Protein AF-A0A1H4ZGC0-F1 (afdb_monomer)

Secondary structure (DSSP, 8-state):
---------S-TTSSPP-----SS----HHHHHHHHHHHHHHHHHHHHHHHH--

pLDDT: mean 73.83, std 13.07, range [43.81, 93.06]

Structure (mmCIF, N/CA/C/O backbone):
data_AF-A0A1H4ZGC0-F1
#
_entry.id   AF-A0A1H4ZGC0-F1
#
loop_
_atom_site.group_PDB
_atom_site.id
_atom_site.type_symbol
_atom_site.label_atom_id
_atom_site.label_alt_id
_atom_site.label_comp_id
_atom_site.label_asym_id
_atom_site.label_entity_id
_atom_site.label_seq_id
_atom_site.pdbx_PDB_ins_code
_atom_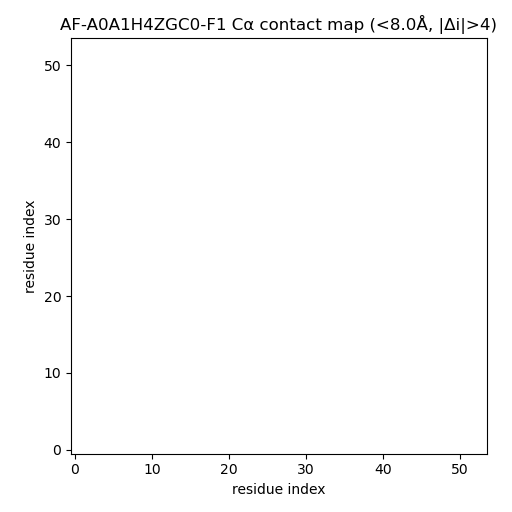site.Cartn_x
_atom_site.Cartn_y
_atom_site.Cartn_z
_atom_site.occupancy
_atom_site.B_iso_or_equiv
_atom_site.auth_seq_id
_atom_site.auth_comp_id
_atom_site.auth_asym_id
_atom_site.auth_atom_id
_atom_site.pdbx_PDB_model_num
ATOM 1 N N . MET A 1 1 ? -23.728 -16.801 29.990 1.00 43.81 1 MET A N 1
ATOM 2 C CA . MET A 1 1 ? -23.593 -15.933 28.800 1.00 43.81 1 MET A CA 1
ATOM 3 C C . MET A 1 1 ? -24.973 -15.384 28.496 1.00 43.81 1 MET A C 1
ATOM 5 O O . MET A 1 1 ? -25.852 -16.150 28.127 1.00 43.81 1 MET A O 1
ATOM 9 N N . ARG A 1 2 ? -25.219 -14.114 28.826 1.00 48.53 2 ARG A N 1
ATOM 10 C CA . ARG A 1 2 ? -26.537 -13.490 28.691 1.00 48.53 2 ARG A CA 1
ATOM 11 C C . ARG A 1 2 ? -26.639 -13.005 27.246 1.00 48.53 2 ARG A C 1
ATOM 13 O O . ARG A 1 2 ? -25.991 -12.031 26.889 1.00 48.53 2 ARG A O 1
ATOM 20 N N . SER A 1 3 ? -27.344 -13.749 26.398 1.00 52.16 3 SER A N 1
ATOM 21 C CA . SER A 1 3 ? -27.592 -13.330 25.018 1.00 52.16 3 SER A CA 1
ATOM 22 C C . SER A 1 3 ? -28.447 -12.069 25.063 1.00 52.16 3 SER A C 1
ATOM 24 O O . SER A 1 3 ? -29.603 -12.122 25.482 1.00 52.16 3 SER A O 1
ATOM 26 N N . HIS A 1 4 ? -27.856 -10.933 24.701 1.00 56.53 4 HIS A N 1
ATOM 27 C CA . HIS A 1 4 ? -28.540 -9.651 24.582 1.00 56.53 4 HIS A CA 1
ATOM 28 C C . HIS A 1 4 ? -29.556 -9.728 23.437 1.00 56.53 4 HIS A C 1
ATOM 30 O O . HIS A 1 4 ? -29.267 -9.371 22.302 1.00 56.53 4 HIS A O 1
ATOM 36 N N . SER A 1 5 ? -30.747 -10.242 23.729 1.00 60.78 5 SER A N 1
ATOM 37 C CA . SER A 1 5 ? -31.925 -10.054 22.887 1.00 60.78 5 SER A CA 1
ATOM 38 C C . SER A 1 5 ? -32.797 -8.980 23.527 1.00 60.78 5 SER A C 1
ATOM 40 O O . SER A 1 5 ? -33.950 -9.224 23.877 1.00 60.78 5 SER A O 1
ATOM 42 N N . GLU A 1 6 ? -32.224 -7.795 23.738 1.00 59.78 6 GLU A N 1
ATOM 43 C CA . GLU A 1 6 ? -33.027 -6.606 23.995 1.00 59.78 6 GLU A CA 1
ATOM 44 C C . GLU A 1 6 ? -33.705 -6.244 22.676 1.00 59.78 6 GLU A C 1
ATOM 46 O O . GLU A 1 6 ? -33.070 -5.942 21.666 1.00 59.78 6 GLU A O 1
ATOM 51 N N . THR A 1 7 ? -35.024 -6.388 22.669 1.00 61.41 7 THR A N 1
ATOM 52 C CA . THR A 1 7 ? -35.924 -5.940 21.613 1.00 61.41 7 THR A CA 1
ATOM 53 C C . THR A 1 7 ? -35.600 -4.489 21.268 1.00 61.41 7 THR A C 1
ATOM 55 O O . THR A 1 7 ? -35.950 -3.579 22.019 1.00 61.41 7 THR A O 1
ATOM 58 N N . ARG A 1 8 ? -34.886 -4.274 20.159 1.00 60.88 8 ARG A N 1
ATOM 59 C CA . ARG A 1 8 ? -34.432 -2.954 19.713 1.00 60.88 8 ARG A CA 1
ATOM 60 C C . ARG A 1 8 ? -35.614 -2.165 19.149 1.00 60.88 8 ARG A C 1
ATOM 62 O O . ARG A 1 8 ? -35.807 -2.085 17.940 1.00 60.88 8 ARG A O 1
ATOM 69 N N . THR A 1 9 ? -36.439 -1.623 20.036 1.00 63.84 9 THR A N 1
ATOM 70 C CA . THR A 1 9 ? -37.454 -0.617 19.710 1.00 63.84 9 THR A CA 1
ATOM 71 C C . THR A 1 9 ? -36.725 0.711 19.511 1.00 63.84 9 THR A C 1
ATOM 73 O O . THR A 1 9 ? -36.618 1.508 20.434 1.00 63.84 9 THR A O 1
ATOM 76 N N . GLY A 1 10 ? -36.120 0.906 18.340 1.00 73.62 10 GLY A N 1
ATOM 77 C CA . GLY A 1 10 ? -35.312 2.090 18.045 1.00 73.62 10 GLY A CA 1
ATOM 78 C C . GLY A 1 10 ? -34.530 1.951 16.744 1.00 73.62 10 GLY A C 1
ATOM 79 O O . GLY A 1 10 ? -34.321 0.845 16.236 1.00 73.62 10 GLY A O 1
ATOM 80 N N . ASN A 1 11 ? -34.117 3.079 16.180 1.00 71.69 11 ASN A N 1
ATOM 81 C CA . ASN A 1 11 ? -33.286 3.112 14.990 1.00 71.69 11 ASN A CA 1
ATOM 82 C C . ASN A 1 11 ? -31.885 2.573 15.325 1.00 71.69 11 ASN A C 1
ATOM 84 O O . ASN A 1 11 ? -31.331 2.815 16.396 1.00 71.69 11 ASN A O 1
ATOM 88 N N . ARG A 1 12 ? -31.279 1.843 14.377 1.00 69.50 12 ARG A N 1
ATOM 89 C CA . ARG A 1 12 ? -29.956 1.251 14.585 1.00 69.50 12 ARG A CA 1
ATOM 90 C C . ARG A 1 12 ? -28.817 2.257 14.788 1.00 69.50 12 ARG A C 1
ATOM 92 O O . ARG A 1 12 ? -27.733 1.860 15.211 1.00 69.50 12 ARG A O 1
ATOM 99 N N . TYR A 1 13 ? -29.074 3.522 14.493 1.00 70.12 13 TYR A N 1
ATOM 100 C CA . TYR A 1 13 ? -28.144 4.633 14.651 1.00 70.12 13 TYR A CA 1
ATOM 101 C C . TYR A 1 13 ? -28.451 5.507 15.878 1.00 70.12 13 TYR A C 1
ATOM 103 O O . TYR A 1 13 ? -27.810 6.538 16.041 1.00 70.12 13 TYR A O 1
ATOM 111 N N . ASP A 1 14 ? -29.415 5.121 16.726 1.00 77.50 14 ASP A N 1
ATOM 112 C CA . ASP A 1 14 ? -29.670 5.810 18.005 1.00 77.50 14 ASP A CA 1
ATOM 113 C C . ASP A 1 14 ? -28.597 5.463 19.053 1.00 77.50 14 ASP A C 1
ATOM 115 O O . ASP A 1 14 ? -28.410 6.177 20.037 1.00 77.50 14 ASP A O 1
ATOM 119 N N . GLU A 1 15 ? -27.867 4.367 18.831 1.00 79.31 15 GLU A N 1
ATOM 120 C CA . GLU A 1 15 ? -26.659 4.055 19.588 1.00 79.31 15 GLU A CA 1
ATOM 121 C C . GLU A 1 15 ? -25.515 5.001 19.191 1.00 79.31 15 GLU A C 1
ATOM 123 O O . GLU A 1 15 ? -25.354 5.301 18.003 1.00 79.31 15 GLU A O 1
ATOM 128 N N . PRO A 1 16 ? -24.687 5.446 20.157 1.00 80.44 16 PRO A N 1
ATOM 129 C CA . PRO A 1 16 ? -23.537 6.293 19.874 1.00 80.44 16 PRO A CA 1
ATOM 130 C C . PRO A 1 16 ? -22.641 5.676 18.798 1.00 80.44 16 PRO A C 1
ATOM 132 O O . PRO A 1 16 ? -22.266 4.505 18.883 1.00 80.44 16 PRO A O 1
ATOM 135 N N . MET A 1 17 ? -22.269 6.475 17.796 1.00 82.50 17 MET A N 1
ATOM 136 C CA . MET A 1 17 ? -21.307 6.050 16.782 1.00 82.50 17 MET A CA 1
ATOM 137 C C . MET A 1 17 ? -19.978 5.685 17.451 1.00 82.50 17 MET A C 1
ATOM 139 O O . MET A 1 17 ? -19.332 6.529 18.069 1.00 82.50 17 MET A O 1
ATOM 143 N N . VAL A 1 18 ? -19.553 4.430 17.307 1.00 79.69 18 VAL A N 1
ATOM 144 C CA . VAL A 1 18 ? -18.252 3.972 17.801 1.00 79.69 18 VAL A CA 1
ATOM 145 C C . VAL A 1 18 ? -17.167 4.483 16.856 1.00 79.69 18 VAL A C 1
ATOM 147 O O . VAL A 1 18 ? -17.026 3.988 15.736 1.00 79.69 18 VAL A O 1
ATOM 150 N N . SER A 1 19 ? -16.386 5.469 17.297 1.00 77.31 19 SER A N 1
ATOM 151 C CA . SER A 1 19 ? -15.173 5.886 16.595 1.00 77.31 19 SER A CA 1
ATOM 152 C C . SER A 1 19 ? -14.105 4.805 16.757 1.00 77.31 19 SER A C 1
ATOM 154 O O . SER A 1 19 ? -13.609 4.592 17.862 1.00 77.31 19 SER A O 1
ATOM 156 N N . HIS A 1 20 ? -13.756 4.114 15.674 1.00 79.56 20 HIS A N 1
ATOM 157 C CA . HIS A 1 20 ? -12.568 3.263 15.668 1.00 79.56 20 HIS A CA 1
ATOM 158 C C . HIS A 1 20 ? -11.334 4.149 15.509 1.00 79.56 20 HIS A C 1
ATOM 160 O O . HIS A 1 20 ? -11.183 4.817 14.485 1.00 79.56 20 HIS A O 1
ATOM 166 N N . ASP A 1 21 ? -10.472 4.158 16.523 1.00 75.38 21 ASP A N 1
ATOM 167 C CA . ASP A 1 21 ? -9.153 4.767 16.415 1.00 75.38 21 ASP A CA 1
ATOM 168 C C . ASP A 1 21 ? -8.250 3.841 15.593 1.00 75.38 21 ASP A C 1
ATOM 170 O O . ASP A 1 21 ? -7.806 2.793 16.056 1.00 75.38 21 ASP A O 1
ATOM 174 N N . VAL A 1 22 ? -8.041 4.208 14.330 1.00 68.81 22 VAL A N 1
ATOM 175 C CA . VAL A 1 22 ? -7.195 3.470 13.382 1.00 68.81 22 VAL A CA 1
ATOM 176 C C . VAL A 1 22 ? -5.724 3.898 13.457 1.00 68.81 22 VAL A C 1
ATOM 178 O O . VAL A 1 22 ? -4.9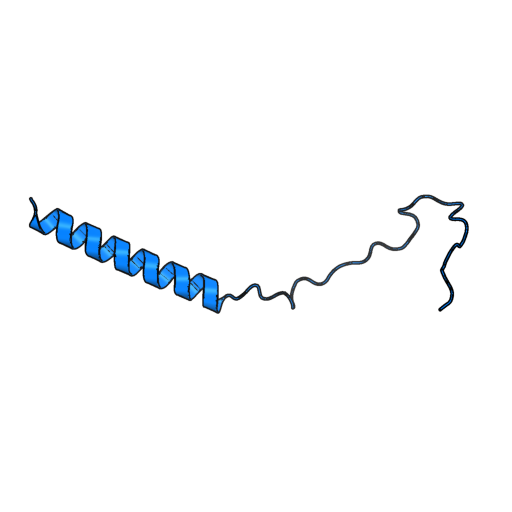29 3.468 12.628 1.00 68.81 22 VAL A O 1
ATOM 181 N N . SER A 1 23 ? -5.340 4.736 14.429 1.00 66.88 23 SER A N 1
ATOM 182 C CA . SER A 1 23 ? -3.946 5.159 14.621 1.00 66.88 23 SER A CA 1
ATOM 183 C C . SER A 1 23 ? -3.034 3.996 15.031 1.00 66.88 23 SER A C 1
ATOM 185 O O . SER A 1 23 ? -1.883 3.929 14.601 1.00 66.88 23 SER A O 1
ATOM 187 N N . GLU A 1 24 ? -3.553 3.057 15.826 1.00 64.25 24 GLU A N 1
ATOM 188 C CA . GLU A 1 24 ? -2.803 1.886 16.308 1.00 64.25 24 GLU A CA 1
ATOM 189 C C . GLU A 1 24 ? -2.726 0.756 15.266 1.00 64.25 24 GLU A C 1
ATOM 191 O O . GLU A 1 24 ? -1.843 -0.103 15.335 1.00 64.25 24 GLU A O 1
ATOM 196 N N . GLU A 1 25 ? -3.585 0.790 14.242 1.00 62.75 25 GLU A N 1
ATOM 197 C CA . GLU A 1 25 ? -3.512 -0.083 13.067 1.00 62.75 25 GLU A CA 1
ATOM 198 C C . GLU A 1 25 ? -2.398 0.414 12.140 1.00 62.75 25 GLU A C 1
ATOM 200 O O . GLU A 1 25 ? -2.635 0.874 11.026 1.00 62.75 25 GLU A O 1
ATOM 205 N N . THR A 1 26 ? -1.150 0.352 12.608 1.00 61.78 26 THR A N 1
ATOM 206 C CA . THR A 1 26 ? 0.018 0.561 11.750 1.00 61.78 26 THR A CA 1
ATOM 207 C C . THR A 1 26 ? 0.065 -0.591 10.747 1.00 61.78 26 THR A C 1
ATOM 209 O O . THR A 1 26 ? 0.471 -1.702 11.103 1.00 61.78 26 THR A O 1
ATOM 212 N N . PRO A 1 27 ? -0.335 -0.398 9.474 1.00 61.12 27 PRO A N 1
ATOM 213 C CA . PRO A 1 27 ? -0.399 -1.490 8.529 1.00 61.12 27 PRO A CA 1
ATOM 214 C C . PRO A 1 27 ? 1.024 -1.718 8.044 1.00 61.12 27 PRO A C 1
ATOM 216 O O . PRO A 1 27 ? 1.422 -1.237 6.989 1.00 61.12 27 PRO A O 1
ATOM 219 N N . SER A 1 28 ? 1.821 -2.444 8.829 1.00 61.09 28 SER A N 1
ATOM 220 C CA . SER A 1 28 ? 3.077 -3.054 8.402 1.00 61.09 28 SER A CA 1
ATOM 221 C C . SER A 1 28 ? 3.936 -2.143 7.514 1.00 61.09 28 SER A C 1
ATOM 223 O O . SER A 1 28 ? 4.312 -2.511 6.402 1.00 61.09 28 SER A O 1
ATOM 225 N N . THR A 1 29 ? 4.211 -0.916 7.953 1.00 60.38 29 THR A N 1
ATOM 226 C CA . THR A 1 29 ? 4.972 0.074 7.172 1.00 60.38 29 THR A CA 1
ATOM 227 C C . THR A 1 29 ? 6.310 -0.509 6.701 1.00 60.38 29 THR A C 1
ATOM 229 O O . THR A 1 29 ? 6.770 -0.250 5.593 1.00 60.38 29 THR A O 1
ATOM 232 N N . THR A 1 30 ? 6.879 -1.410 7.503 1.00 62.09 30 THR A N 1
ATOM 233 C CA . THR A 1 30 ? 8.033 -2.252 7.172 1.00 62.09 30 THR A CA 1
ATOM 234 C C . THR A 1 30 ? 7.801 -3.185 5.976 1.00 62.09 30 THR A C 1
ATOM 236 O O . THR A 1 30 ? 8.674 -3.284 5.118 1.00 62.09 30 THR A O 1
ATOM 239 N N . LEU A 1 31 ? 6.639 -3.838 5.856 1.00 65.38 31 LEU A N 1
ATOM 240 C CA . LEU A 1 31 ? 6.288 -4.678 4.702 1.00 65.38 31 LEU A CA 1
ATOM 241 C C . LEU A 1 31 ? 6.072 -3.853 3.430 1.00 65.38 31 LEU A C 1
ATOM 243 O O . LEU A 1 31 ? 6.455 -4.299 2.347 1.00 65.38 31 LEU A O 1
ATOM 247 N N . LEU A 1 32 ? 5.489 -2.656 3.543 1.00 69.56 32 LEU A N 1
ATOM 248 C CA . LEU A 1 32 ? 5.321 -1.752 2.401 1.00 69.56 32 LEU A CA 1
ATOM 249 C C . LEU A 1 32 ? 6.679 -1.282 1.866 1.00 69.56 32 LEU A C 1
ATOM 251 O O . LEU A 1 32 ? 6.921 -1.348 0.661 1.00 69.56 32 LEU A O 1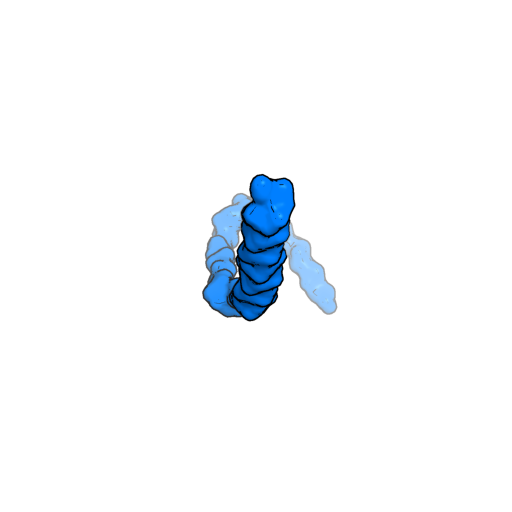
ATOM 255 N N . VAL A 1 33 ? 7.592 -0.894 2.761 1.00 75.38 33 VAL A N 1
ATOM 256 C CA . VAL A 1 33 ? 8.959 -0.494 2.395 1.00 75.38 33 VAL A CA 1
ATOM 257 C C . VAL A 1 33 ? 9.747 -1.671 1.818 1.00 75.38 33 VAL A C 1
ATOM 259 O O . VAL A 1 33 ? 10.436 -1.501 0.815 1.00 75.38 33 VAL A O 1
ATOM 262 N N . ALA A 1 34 ? 9.616 -2.875 2.386 1.00 77.19 34 ALA A N 1
ATOM 263 C CA . ALA A 1 34 ? 10.288 -4.068 1.871 1.00 77.19 34 ALA A CA 1
ATOM 264 C C . ALA A 1 34 ? 9.843 -4.414 0.440 1.00 77.19 34 ALA A C 1
ATOM 266 O O . ALA A 1 34 ? 10.684 -4.700 -0.412 1.00 77.19 34 ALA A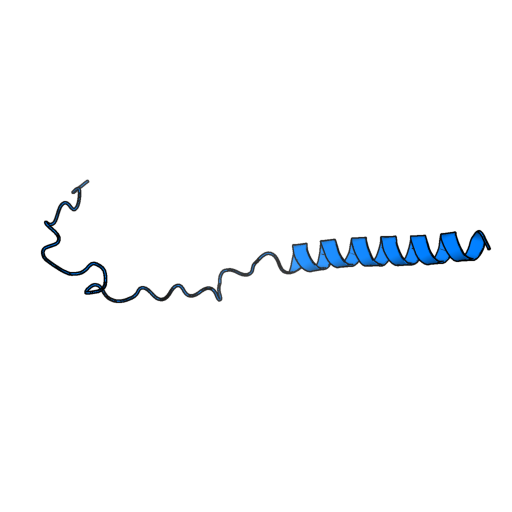 O 1
ATOM 267 N N . ARG A 1 35 ? 8.535 -4.343 0.152 1.00 79.25 35 ARG A N 1
ATOM 268 C CA . ARG A 1 35 ? 8.003 -4.559 -1.204 1.0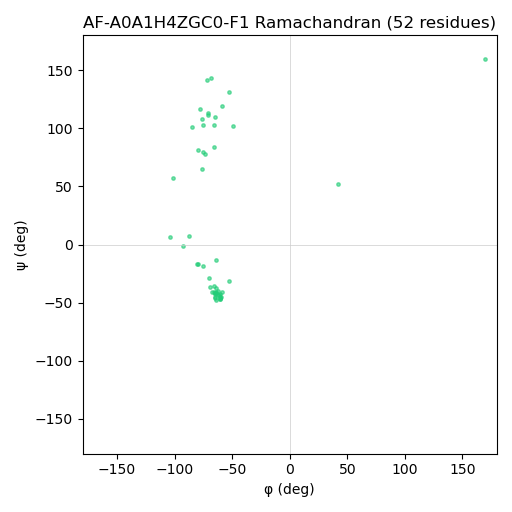0 79.25 35 ARG A CA 1
ATOM 269 C C . ARG A 1 35 ? 8.500 -3.495 -2.180 1.00 79.25 35 ARG A C 1
ATOM 271 O O . ARG A 1 35 ? 9.034 -3.844 -3.228 1.00 79.25 35 ARG A O 1
ATOM 278 N N . LEU A 1 36 ? 8.425 -2.220 -1.790 1.00 89.31 36 LEU A N 1
ATOM 279 C CA . LEU A 1 36 ? 8.917 -1.111 -2.607 1.00 89.31 36 LEU A CA 1
ATOM 280 C C . LEU A 1 36 ? 10.418 -1.241 -2.916 1.00 89.31 36 LEU A C 1
ATOM 282 O O . LEU A 1 36 ? 10.836 -1.000 -4.045 1.00 89.31 36 LEU A O 1
ATOM 286 N N . HIS A 1 37 ? 11.230 -1.655 -1.939 1.00 90.44 37 HIS A N 1
ATOM 287 C CA . HIS A 1 37 ? 12.667 -1.855 -2.132 1.00 90.44 37 HIS A CA 1
ATOM 288 C C . HIS A 1 37 ? 12.962 -2.918 -3.204 1.00 90.44 37 HIS A C 1
ATOM 290 O O . HIS A 1 37 ? 13.769 -2.681 -4.102 1.00 90.44 37 HIS A O 1
ATOM 296 N N . VAL A 1 38 ? 12.272 -4.063 -3.152 1.00 91.06 38 VAL A N 1
ATOM 297 C CA . VAL A 1 38 ? 12.438 -5.150 -4.133 1.00 91.06 38 VAL A CA 1
ATOM 298 C C . VAL A 1 38 ? 11.998 -4.715 -5.532 1.00 91.06 38 VAL A C 1
ATOM 300 O O . VAL A 1 38 ? 12.700 -5.005 -6.505 1.00 91.06 38 VAL A O 1
ATOM 303 N N . ASP A 1 39 ? 10.880 -3.996 -5.640 1.00 91.38 39 ASP A N 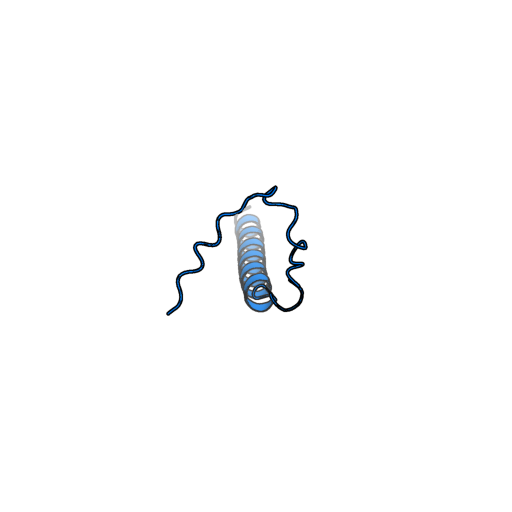1
ATOM 304 C CA . ASP A 1 39 ? 10.365 -3.518 -6.926 1.00 91.38 39 ASP A CA 1
ATOM 305 C C . ASP A 1 39 ? 11.314 -2.505 -7.580 1.00 91.38 39 ASP A C 1
ATOM 307 O O . ASP A 1 39 ? 11.621 -2.623 -8.769 1.00 91.38 39 ASP A O 1
ATOM 311 N N . LEU A 1 40 ? 11.862 -1.564 -6.802 1.00 92.62 40 LEU A N 1
ATOM 312 C CA . LEU A 1 40 ? 12.852 -0.601 -7.294 1.00 92.62 40 LEU A CA 1
ATOM 313 C C . LEU A 1 40 ? 14.151 -1.284 -7.735 1.00 92.62 40 LEU A C 1
ATOM 315 O O . LEU A 1 40 ? 14.690 -0.948 -8.792 1.00 92.62 40 LEU A O 1
ATOM 319 N N . CYS A 1 41 ? 14.635 -2.272 -6.976 1.00 93.00 41 CYS A N 1
ATOM 320 C CA . CYS A 1 41 ? 15.802 -3.059 -7.370 1.00 93.00 41 CYS A CA 1
ATOM 321 C C . CYS A 1 41 ? 15.566 -3.808 -8.688 1.00 93.00 41 CYS A C 1
ATOM 323 O O . CYS A 1 41 ? 16.403 -3.741 -9.588 1.00 93.00 41 CYS A O 1
ATOM 325 N N . ARG A 1 42 ? 14.417 -4.480 -8.840 1.00 92.62 42 ARG A N 1
ATOM 326 C CA . ARG A 1 42 ? 14.065 -5.176 -10.088 1.00 92.62 42 ARG A CA 1
ATOM 327 C C . ARG A 1 42 ? 13.975 -4.226 -11.275 1.00 92.62 42 ARG A C 1
ATOM 329 O O . ARG A 1 42 ? 14.509 -4.544 -12.337 1.00 92.62 42 ARG A O 1
ATOM 336 N N . LEU A 1 43 ? 13.324 -3.076 -11.099 1.00 93.06 43 LEU A N 1
ATOM 337 C CA . LEU A 1 43 ? 13.184 -2.071 -12.150 1.00 93.06 43 LEU A CA 1
ATOM 338 C C . LEU A 1 43 ? 14.553 -1.553 -12.604 1.00 93.06 43 LEU A C 1
ATOM 340 O O . LEU A 1 43 ? 14.831 -1.516 -13.801 1.00 93.06 43 LEU A O 1
ATOM 344 N N . ALA A 1 44 ? 15.431 -1.215 -11.658 1.00 92.06 44 ALA A N 1
ATOM 345 C CA . ALA A 1 44 ? 16.784 -0.767 -11.966 1.00 92.06 44 ALA A CA 1
ATOM 346 C C . ALA A 1 44 ? 17.577 -1.833 -12.746 1.00 92.06 44 ALA A C 1
ATOM 348 O O . ALA A 1 44 ? 18.192 -1.517 -13.765 1.00 92.06 44 ALA A O 1
ATOM 349 N N . SER A 1 45 ? 17.516 -3.106 -12.337 1.00 89.69 45 SER A N 1
ATOM 350 C CA . SER A 1 45 ? 18.152 -4.206 -13.076 1.00 89.69 45 SER A CA 1
ATOM 351 C C . SER A 1 45 ? 17.576 -4.388 -14.486 1.00 89.69 45 SER A C 1
ATOM 353 O O . SER A 1 45 ? 18.339 -4.613 -15.428 1.00 89.69 45 SER A O 1
ATOM 355 N N . ALA A 1 46 ? 16.259 -4.256 -14.668 1.00 90.69 46 ALA A N 1
ATOM 356 C CA . ALA A 1 46 ? 15.614 -4.342 -15.980 1.00 90.69 46 ALA A CA 1
ATOM 357 C C . ALA A 1 46 ? 16.057 -3.207 -16.920 1.00 90.69 46 ALA A C 1
ATOM 359 O O . ALA A 1 46 ? 16.347 -3.447 -18.091 1.00 90.69 46 ALA A O 1
ATOM 360 N N . ILE A 1 47 ? 16.184 -1.980 -16.409 1.00 92.88 47 ILE A N 1
ATOM 361 C CA . ILE A 1 47 ? 16.682 -0.836 -17.188 1.00 92.88 47 ILE A CA 1
ATOM 362 C C . ILE A 1 47 ? 18.145 -1.061 -17.594 1.00 92.88 47 ILE A C 1
ATOM 364 O O . ILE A 1 47 ? 18.497 -0.877 -18.760 1.00 92.88 47 ILE A O 1
ATOM 368 N N . CYS A 1 48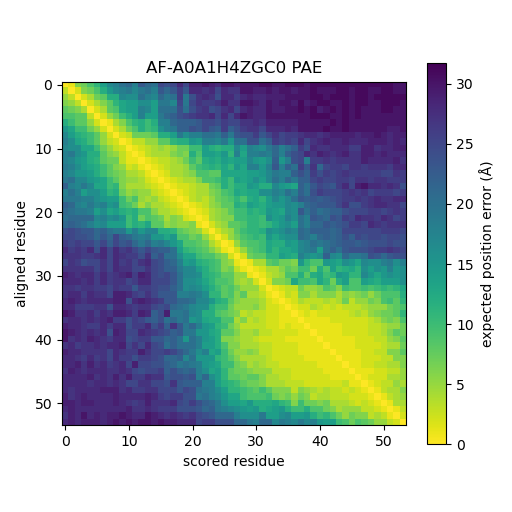 ? 18.995 -1.499 -16.660 1.00 88.31 48 CYS A N 1
ATOM 369 C CA . CYS A 1 48 ? 20.406 -1.777 -16.939 1.00 88.31 48 CYS A CA 1
ATOM 370 C C . CYS A 1 48 ? 20.591 -2.894 -17.978 1.00 88.31 48 CYS A C 1
ATOM 372 O O . CYS A 1 48 ? 21.404 -2.750 -18.888 1.00 88.31 48 CYS A O 1
ATOM 374 N N . THR A 1 49 ? 19.830 -3.986 -17.868 1.00 86.06 49 THR A N 1
ATOM 375 C CA . THR A 1 49 ? 19.878 -5.101 -18.832 1.00 86.06 49 THR A CA 1
ATOM 376 C C . THR A 1 49 ? 19.346 -4.696 -20.206 1.00 86.06 49 THR A C 1
ATOM 378 O O . THR A 1 49 ? 19.972 -5.016 -21.211 1.00 86.06 49 THR A O 1
ATOM 381 N N . SER A 1 50 ? 18.261 -3.920 -20.264 1.00 83.12 50 SER A N 1
ATOM 382 C CA . SER A 1 50 ? 17.703 -3.412 -21.527 1.00 83.12 50 SER A CA 1
ATOM 383 C C . SER A 1 50 ? 18.668 -2.468 -22.247 1.00 83.12 50 SER A C 1
ATOM 385 O O . SER A 1 50 ? 18.790 -2.520 -23.464 1.00 83.12 50 SER A O 1
ATOM 387 N N . ARG A 1 51 ? 19.399 -1.630 -21.500 1.00 77.69 51 ARG A N 1
ATOM 388 C CA . ARG A 1 51 ? 20.416 -0.727 -22.056 1.00 77.69 51 ARG A CA 1
ATOM 389 C C . ARG A 1 51 ? 21.656 -1.456 -22.578 1.00 77.69 51 ARG A C 1
ATOM 391 O O . ARG A 1 51 ? 22.307 -0.936 -23.470 1.00 77.69 51 ARG A O 1
ATOM 398 N N . ALA A 1 52 ? 21.997 -2.614 -22.021 1.00 70.56 52 ALA A N 1
ATOM 399 C CA . ALA A 1 52 ? 23.108 -3.435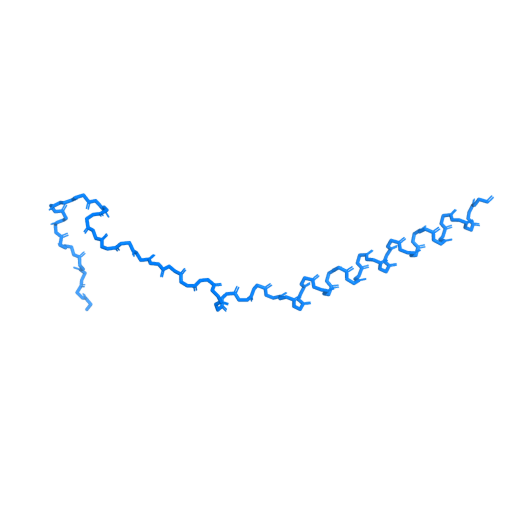 -22.507 1.00 70.56 52 ALA A CA 1
ATOM 400 C C . ALA A 1 52 ? 22.743 -4.276 -23.746 1.00 70.56 52 ALA A C 1
ATOM 402 O O . ALA A 1 52 ? 23.635 -4.796 -24.408 1.00 70.56 52 ALA A O 1
ATOM 403 N N . ALA A 1 53 ? 21.447 -4.439 -24.027 1.00 65.88 53 ALA A N 1
ATOM 404 C CA . ALA A 1 53 ? 20.927 -5.174 -25.179 1.00 65.88 53 ALA A CA 1
ATOM 405 C C . ALA A 1 53 ? 20.668 -4.287 -26.419 1.00 65.88 53 ALA A C 1
ATOM 407 O O . ALA A 1 53 ? 20.235 -4.808 -27.447 1.00 65.88 53 ALA A O 1
ATOM 408 N N . LEU A 1 54 ? 20.907 -2.974 -26.306 1.00 56.28 54 LEU A N 1
ATOM 409 C CA . LEU A 1 54 ? 20.902 -1.974 -27.384 1.00 56.28 54 LEU A CA 1
ATOM 410 C C . LEU A 1 54 ? 22.334 -1.730 -27.871 1.00 56.28 54 LEU A C 1
ATOM 412 O O . LEU A 1 54 ? 22.501 -1.563 -29.098 1.00 56.28 54 LEU A O 1
#

Sequence (54 aa):
MRSHSETRTGNRYDEPMVSHDVSEETPSTTLLVARLHVDLCRLASAICTSRAAL

Mean predicted aligned error: 16.32 Å

Foldseek 3Di:
DDPPPPPPPDDPPVPDDDDDPCVVVPPPVVVVVVVVVVVVVVVVVVVVVVVVVD

Solvent-accessible surface area (backbone atoms only — not comparable to full-atom values): 3665 Å² total; per-residue (Å²): 134,84,78,86,77,71,80,74,86,65,64,91,74,76,56,82,84,80,81,79,78,61,79,80,64,66,78,50,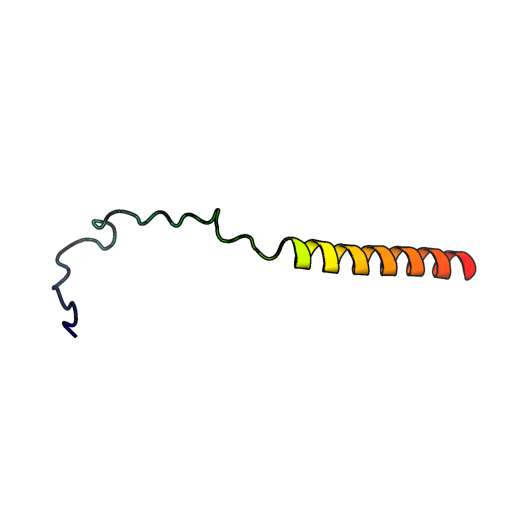65,67,58,55,51,53,52,52,52,55,53,53,52,52,50,53,52,51,52,56,54,54,62,73,73,108

Radius of gyration: 25.84 Å; Cα contacts (8 Å, |Δi|>4): 0; chains: 1; bounding box: 61×22×56 Å